Protein AF-A0A1V6F0S1-F1 (afdb_monomer)

Nearest PDB structures (foldseek):
  1mqp-assembly1_A  TM=7.070E-01  e=7.992E-06  Geobacillus stearothermophilus
  1mqq-assembly1_A  TM=6.856E-01  e=6.602E-06  Geobacillus stearothermophilus
  1k9d-assembly1_A  TM=6.860E-01  e=1.418E-05  Geobacillus stearothermophilus
  1mqr-assembly1_A  TM=6.830E-01  e=2.078E-05  Geobacillus stearothermophilus
  1k9e-assembly1_A  TM=6.583E-01  e=1.511E-05  Geobacillus stearothermophilus

Structure (mmCIF, N/CA/C/O backbone):
data_AF-A0A1V6F0S1-F1
#
_entry.id   AF-A0A1V6F0S1-F1
#
loop_
_atom_site.group_PDB
_atom_site.id
_atom_site.type_symbol
_atom_site.label_atom_id
_atom_site.label_alt_id
_atom_site.label_comp_id
_atom_site.label_asym_id
_atom_site.label_entity_id
_atom_site.label_seq_id
_atom_site.pdbx_PDB_ins_code
_atom_site.Cartn_x
_atom_site.Cartn_y
_atom_site.Cartn_z
_atom_site.occupancy
_atom_site.B_iso_or_equiv
_atom_site.auth_seq_id
_atom_site.auth_comp_id
_atom_site.auth_asym_id
_atom_site.auth_atom_id
_atom_site.pdbx_PDB_model_num
ATOM 1 N N . MET A 1 1 ? -59.032 -12.545 76.441 1.00 45.69 1 MET A N 1
ATOM 2 C CA . MET A 1 1 ? -58.156 -13.737 76.371 1.00 45.69 1 MET A CA 1
ATOM 3 C C . MET A 1 1 ? -58.417 -14.513 75.082 1.00 45.69 1 MET A C 1
ATOM 5 O O . MET A 1 1 ? -59.334 -15.317 75.046 1.00 45.69 1 MET A O 1
ATOM 9 N N . LYS A 1 2 ? -57.624 -14.270 74.033 1.00 44.38 2 LYS A N 1
ATOM 10 C CA . LYS A 1 2 ? -56.935 -15.308 73.246 1.00 44.38 2 LYS A CA 1
ATOM 11 C C . LYS A 1 2 ? -55.910 -14.613 72.345 1.00 44.38 2 LYS A C 1
ATOM 13 O O . LYS A 1 2 ? -56.227 -13.647 71.664 1.00 44.38 2 LYS A O 1
ATOM 18 N N . MET A 1 3 ? -54.678 -15.076 72.487 1.00 42.69 3 MET A N 1
ATOM 19 C CA . MET A 1 3 ? -53.442 -14.629 71.854 1.00 42.69 3 MET A CA 1
ATOM 20 C C . MET A 1 3 ? -53.238 -15.374 70.525 1.00 42.69 3 MET A C 1
ATOM 22 O O . MET A 1 3 ? -53.710 -16.503 70.395 1.00 42.69 3 MET A O 1
ATOM 26 N N . GLY A 1 4 ? -52.462 -14.786 69.610 1.00 41.00 4 GLY A N 1
ATOM 27 C CA . GLY A 1 4 ? -51.877 -15.448 68.433 1.00 41.00 4 GLY A CA 1
ATOM 28 C C . GLY A 1 4 ? -52.215 -14.714 67.133 1.00 41.00 4 GLY A C 1
ATOM 29 O O . GLY A 1 4 ? -53.365 -14.368 66.918 1.00 41.00 4 GLY A O 1
ATOM 30 N N . SER A 1 5 ? -51.311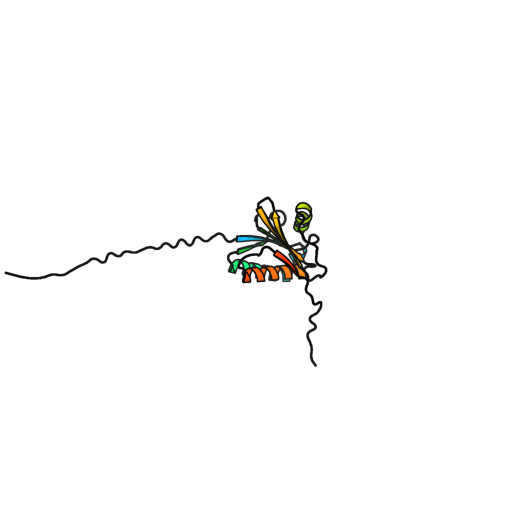 -14.440 66.199 1.00 45.81 5 SER A N 1
ATOM 31 C CA . SER A 1 5 ? -49.895 -14.772 66.036 1.00 45.81 5 SER A CA 1
ATOM 32 C C . SER A 1 5 ? -49.386 -13.942 64.851 1.00 45.81 5 SER A C 1
ATOM 34 O O . SER A 1 5 ? -50.106 -13.764 63.872 1.00 45.81 5 SER A O 1
ATOM 36 N N . LEU A 1 6 ? -48.143 -13.473 64.943 1.00 55.03 6 LEU A N 1
ATOM 37 C CA . LEU A 1 6 ? -47.364 -12.858 63.868 1.00 55.03 6 LEU A CA 1
ATOM 38 C C . LEU A 1 6 ? -47.174 -13.819 62.679 1.00 55.03 6 LEU A C 1
ATOM 40 O O . LEU A 1 6 ? -47.156 -15.027 62.889 1.00 55.03 6 LEU A O 1
ATOM 44 N N . LEU A 1 7 ? -46.991 -13.257 61.479 1.00 47.81 7 LEU A N 1
ATOM 45 C CA . LEU A 1 7 ? -46.084 -13.644 60.374 1.00 47.81 7 LEU A CA 1
ATOM 46 C C . LEU A 1 7 ? -46.613 -12.900 59.125 1.00 47.81 7 LEU A C 1
ATOM 48 O O . LEU A 1 7 ? -47.693 -13.187 58.631 1.00 47.81 7 LEU A O 1
ATOM 52 N N . GLY A 1 8 ? -45.981 -11.838 58.631 1.00 50.31 8 GLY A N 1
ATOM 53 C CA . GLY A 1 8 ? -44.628 -11.879 58.087 1.00 50.31 8 GLY A CA 1
ATOM 54 C C . GLY A 1 8 ? -44.682 -12.276 56.609 1.00 50.31 8 GLY A C 1
ATOM 55 O O . GLY A 1 8 ? -44.398 -13.419 56.273 1.00 50.31 8 GLY A O 1
ATOM 56 N N . ARG A 1 9 ? -45.064 -11.347 55.723 1.00 47.91 9 ARG A N 1
ATOM 57 C CA . ARG A 1 9 ? -44.869 -11.480 54.270 1.00 47.91 9 ARG A CA 1
ATOM 58 C C . ARG A 1 9 ? -44.392 -10.151 53.695 1.00 47.91 9 ARG A C 1
ATOM 60 O O . ARG A 1 9 ? -45.157 -9.362 53.153 1.00 47.91 9 ARG A O 1
ATOM 67 N N . THR A 1 10 ? -43.101 -9.907 53.870 1.00 48.72 10 THR A N 1
ATOM 68 C CA . THR A 1 10 ? -42.326 -8.951 53.084 1.00 48.72 10 THR A CA 1
ATOM 69 C C . THR A 1 10 ? -42.322 -9.424 51.630 1.00 48.72 10 THR A C 1
ATOM 71 O O . THR A 1 10 ? -41.816 -10.498 51.311 1.00 48.72 10 THR A O 1
ATOM 74 N N . ALA A 1 11 ? -42.946 -8.649 50.745 1.00 47.91 11 ALA A N 1
ATOM 75 C CA . ALA A 1 11 ? -42.855 -8.861 49.307 1.00 47.91 11 ALA A CA 1
ATOM 76 C C . ALA A 1 11 ? -41.414 -8.561 48.852 1.00 47.91 11 ALA A C 1
ATOM 78 O O . ALA A 1 11 ? -40.906 -7.482 49.171 1.00 47.91 11 ALA A O 1
ATOM 79 N N . PRO A 1 12 ? -40.727 -9.461 48.128 1.00 50.84 12 PRO A N 1
ATOM 80 C CA . PRO A 1 12 ? -39.454 -9.111 47.525 1.00 50.84 12 PRO A CA 1
ATOM 81 C C . PRO A 1 12 ? -39.719 -8.144 46.365 1.00 50.84 12 PRO A C 1
ATOM 83 O O . PRO A 1 12 ? -40.327 -8.504 45.358 1.00 50.84 12 PRO A O 1
ATOM 86 N N . ILE A 1 13 ? -39.277 -6.896 46.531 1.00 49.56 13 ILE A N 1
ATOM 87 C CA . ILE A 1 13 ? -39.167 -5.906 45.459 1.00 49.56 13 ILE A CA 1
ATOM 88 C C . ILE A 1 13 ? -38.144 -6.462 44.465 1.00 49.56 13 ILE A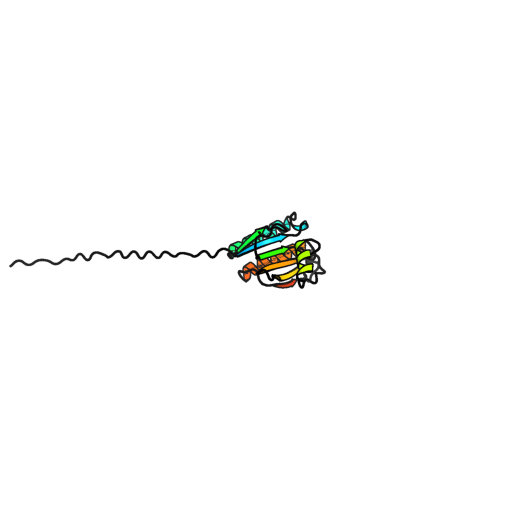 C 1
ATOM 90 O O . ILE A 1 13 ? -36.939 -6.439 44.711 1.00 49.56 13 ILE A O 1
ATOM 94 N N . LEU A 1 14 ? -38.638 -7.025 43.364 1.00 47.31 14 LEU A N 1
ATOM 95 C CA . LEU A 1 14 ? -37.824 -7.496 42.252 1.00 47.31 14 LEU A CA 1
ATOM 96 C C . LEU A 1 14 ? -37.315 -6.260 41.493 1.00 47.31 14 LEU A C 1
ATOM 98 O O . LEU A 1 14 ? -37.958 -5.762 40.572 1.00 47.31 14 LEU A O 1
ATOM 102 N N . LEU A 1 15 ? -36.191 -5.702 41.939 1.00 47.88 15 LEU A N 1
ATOM 103 C CA . LEU A 1 15 ? -35.544 -4.577 41.271 1.00 47.88 15 LEU A CA 1
ATOM 104 C C . LEU A 1 15 ? -34.695 -5.125 40.113 1.00 47.88 15 LEU A C 1
ATOM 106 O O . LEU A 1 15 ? -33.495 -5.352 40.245 1.00 47.88 15 LEU A O 1
ATOM 110 N N . THR A 1 16 ? -35.329 -5.402 38.974 1.00 55.34 16 THR A N 1
ATOM 111 C CA . THR A 1 16 ? -34.629 -5.720 37.722 1.00 55.34 16 THR A CA 1
ATOM 112 C C . THR A 1 16 ? -33.961 -4.457 37.187 1.00 55.34 16 THR A C 1
ATOM 114 O O . THR A 1 16 ? -34.576 -3.660 36.483 1.00 55.34 16 THR A O 1
ATOM 117 N N . VAL A 1 17 ? -32.689 -4.260 37.533 1.00 56.59 17 VAL A N 1
ATOM 118 C CA . VAL A 1 17 ? -31.831 -3.255 36.896 1.00 56.59 17 VAL A CA 1
ATOM 119 C C . VAL A 1 17 ? -31.467 -3.765 35.501 1.00 56.59 17 VAL A C 1
ATOM 121 O O . VAL A 1 17 ? -30.561 -4.579 35.336 1.00 56.59 17 VAL A O 1
ATOM 124 N N . GLN A 1 18 ? -32.191 -3.308 34.482 1.00 57.31 18 GLN A N 1
ATOM 125 C CA . GLN A 1 18 ? -31.832 -3.530 33.082 1.00 57.31 18 GLN A CA 1
ATOM 126 C C . GLN A 1 18 ? -30.699 -2.564 32.704 1.00 57.31 18 GLN A C 1
ATOM 128 O O . GLN A 1 18 ? -30.928 -1.439 32.269 1.00 57.31 18 GLN A O 1
ATOM 133 N N . PHE A 1 19 ? -29.453 -3.000 32.899 1.00 54.59 19 PHE A N 1
ATOM 134 C CA . PHE A 1 19 ? -28.278 -2.335 32.333 1.00 54.59 19 PHE A CA 1
ATOM 135 C C . PHE A 1 19 ? -28.250 -2.604 30.819 1.00 54.59 19 PHE A C 1
ATOM 137 O O . PHE A 1 19 ? -27.688 -3.592 30.350 1.00 54.59 19 PHE A O 1
ATOM 144 N N . LEU A 1 20 ? -28.893 -1.735 30.039 1.00 55.94 20 LEU A N 1
ATOM 145 C CA . LEU A 1 20 ? -28.695 -1.664 28.591 1.00 55.94 20 LEU A CA 1
ATOM 146 C C . LEU A 1 20 ? -27.310 -1.057 28.329 1.00 55.94 20 LEU A C 1
ATOM 148 O O . LEU A 1 20 ? -27.151 0.155 28.205 1.00 55.94 20 LEU A O 1
ATOM 152 N N . LEU A 1 21 ? -26.290 -1.915 28.268 1.00 54.03 21 LEU A N 1
ATOM 153 C CA . LEU A 1 21 ? -24.993 -1.586 27.682 1.00 54.03 21 LEU A CA 1
ATOM 154 C C . LEU A 1 21 ? -25.195 -1.368 26.178 1.00 54.03 21 LEU A C 1
ATOM 156 O O . LEU A 1 21 ? -25.073 -2.289 25.372 1.00 54.03 21 LEU A O 1
ATOM 160 N N . ALA A 1 22 ? -25.530 -0.138 25.794 1.00 54.19 22 ALA A N 1
ATOM 161 C CA . ALA A 1 22 ? -25.389 0.308 24.419 1.00 54.19 22 ALA A CA 1
ATOM 162 C C . ALA A 1 22 ? -23.888 0.351 24.102 1.00 54.19 22 ALA A C 1
ATOM 164 O O . ALA A 1 22 ? -23.208 1.344 24.358 1.00 54.19 22 ALA A O 1
ATOM 165 N N . VAL A 1 23 ? -23.351 -0.757 23.588 1.00 58.41 23 VAL A N 1
ATOM 166 C CA . VAL A 1 23 ? -22.025 -0.765 22.971 1.00 58.41 23 VAL A CA 1
ATOM 167 C C . VAL A 1 23 ? -22.139 0.107 21.726 1.00 58.41 23 VAL A C 1
ATOM 169 O O . VAL A 1 23 ? -22.660 -0.317 20.695 1.00 58.41 23 VAL A O 1
ATOM 172 N N . ALA A 1 24 ? -21.717 1.365 21.839 1.00 56.75 24 ALA A N 1
ATOM 173 C CA . ALA A 1 24 ? -21.541 2.232 20.690 1.00 56.75 24 ALA A CA 1
ATOM 174 C C . ALA A 1 24 ? -20.403 1.642 19.849 1.00 56.75 24 ALA A C 1
ATOM 176 O O . ALA A 1 24 ? -19.226 1.857 20.133 1.00 56.75 24 ALA A O 1
ATOM 177 N N . PHE A 1 25 ? -20.751 0.848 18.837 1.00 55.34 25 PHE A N 1
ATOM 178 C CA . PHE A 1 25 ? -19.801 0.417 17.823 1.00 55.34 25 PHE A CA 1
ATOM 179 C C . PHE A 1 25 ? -19.353 1.667 17.063 1.00 55.34 25 PHE A C 1
ATOM 181 O O . PHE A 1 25 ? -20.065 2.169 16.191 1.00 55.34 25 PHE A O 1
ATOM 188 N N . ALA A 1 26 ? -18.193 2.214 17.434 1.00 63.09 26 ALA A N 1
ATOM 189 C CA . ALA A 1 26 ? -17.529 3.217 16.618 1.00 63.09 26 ALA A CA 1
ATOM 190 C C . ALA A 1 26 ? -17.388 2.642 15.201 1.00 63.09 26 ALA A C 1
ATOM 192 O O . ALA A 1 26 ? -16.969 1.493 15.037 1.00 63.09 26 ALA A O 1
ATOM 193 N N . LYS A 1 27 ? -17.799 3.409 14.182 1.00 70.44 27 LYS A N 1
ATOM 194 C CA . LYS A 1 27 ? -17.676 2.963 12.789 1.00 70.44 27 LYS A CA 1
ATOM 195 C C . LYS A 1 27 ? -16.210 2.605 12.520 1.00 70.44 27 LYS A C 1
ATOM 197 O O . LYS A 1 27 ? -15.342 3.395 12.903 1.00 70.44 27 LYS A O 1
ATOM 202 N N . PRO A 1 28 ? -15.935 1.455 11.880 1.00 76.75 28 PRO A N 1
ATOM 203 C CA . PRO A 1 28 ? -14.569 1.059 11.597 1.00 76.75 28 PRO A CA 1
ATOM 204 C C . PRO A 1 28 ? -13.900 2.134 10.748 1.00 76.75 28 PRO A C 1
ATOM 206 O O . PRO A 1 28 ? -14.511 2.727 9.854 1.00 76.75 28 PRO A O 1
ATOM 209 N N . VAL A 1 29 ? -12.635 2.397 11.050 1.00 85.25 29 VAL A N 1
ATOM 210 C CA . VAL A 1 29 ? -11.808 3.282 10.236 1.00 85.25 29 VAL A CA 1
ATOM 211 C C . VAL A 1 29 ? -11.608 2.619 8.876 1.00 85.25 29 VAL A C 1
ATOM 213 O O . VAL A 1 29 ? -11.030 1.536 8.800 1.00 85.25 29 VAL A O 1
ATOM 216 N N . ARG A 1 30 ? -12.077 3.275 7.811 1.00 91.44 30 ARG A N 1
ATOM 217 C CA . ARG A 1 30 ? -12.015 2.763 6.439 1.00 91.44 30 ARG A CA 1
ATOM 218 C C . ARG A 1 30 ? -10.856 3.363 5.666 1.00 91.44 30 ARG A C 1
ATOM 220 O O . ARG A 1 30 ? -10.677 4.579 5.666 1.00 91.44 30 ARG A O 1
ATOM 227 N N . TRP A 1 31 ? -10.120 2.497 4.988 1.00 93.25 31 TRP A N 1
ATOM 228 C CA . TRP A 1 31 ? -9.081 2.835 4.030 1.00 93.25 31 TRP A CA 1
ATOM 229 C C . TRP A 1 31 ? -9.417 2.209 2.682 1.00 93.25 31 TRP A C 1
ATOM 231 O O . TRP A 1 31 ? -9.860 1.064 2.622 1.00 93.25 31 TRP A O 1
ATOM 241 N N . GLU A 1 32 ? -9.176 2.938 1.602 1.00 94.44 32 GLU A N 1
ATOM 242 C CA . GLU A 1 32 ? -9.170 2.376 0.250 1.00 94.44 32 GLU A CA 1
ATOM 243 C C . GLU A 1 32 ? -7.739 2.064 -0.175 1.00 94.44 32 GLU A C 1
ATOM 245 O O . GLU A 1 32 ? -6.855 2.893 0.000 1.00 94.44 32 GLU A O 1
ATOM 250 N N . ILE A 1 33 ? -7.494 0.891 -0.750 1.00 95.12 33 ILE A N 1
ATOM 251 C CA . ILE A 1 33 ? -6.197 0.531 -1.328 1.00 95.12 33 ILE A CA 1
ATOM 252 C C . ILE A 1 33 ? -6.289 0.490 -2.849 1.00 95.12 33 ILE A C 1
ATOM 254 O O . ILE A 1 33 ? -7.160 -0.172 -3.409 1.00 95.12 33 ILE A O 1
ATOM 258 N N . ILE A 1 34 ? -5.391 1.212 -3.512 1.00 95.12 34 ILE A N 1
ATOM 259 C CA . ILE A 1 34 ? -5.387 1.405 -4.961 1.00 95.12 34 ILE A CA 1
ATOM 260 C C . ILE A 1 34 ? -4.015 0.971 -5.485 1.00 95.12 34 ILE A C 1
ATOM 262 O O . ILE A 1 34 ? -3.043 1.731 -5.384 1.00 95.12 34 ILE A O 1
ATOM 2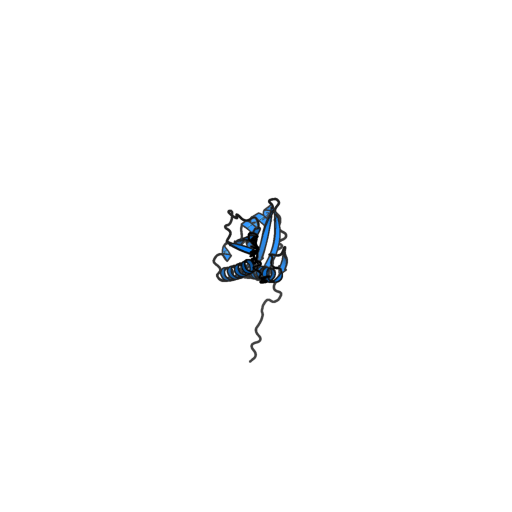66 N N . PRO A 1 35 ? -3.898 -0.265 -6.000 1.00 95.12 35 PRO A N 1
ATOM 267 C CA . PRO A 1 35 ? -2.655 -0.749 -6.574 1.00 95.12 35 PRO A CA 1
ATOM 268 C C . PRO A 1 35 ? -2.436 -0.229 -7.994 1.00 95.12 35 PRO A C 1
ATOM 270 O O . PRO A 1 35 ? -3.385 -0.002 -8.755 1.00 95.12 35 PRO A O 1
ATOM 273 N N . GLY A 1 36 ? -1.162 -0.130 -8.367 1.00 93.00 36 GLY A N 1
ATOM 274 C CA . GLY A 1 36 ? -0.741 0.001 -9.754 1.00 93.00 36 GLY A CA 1
ATOM 275 C C . GLY A 1 36 ? -1.233 -1.163 -10.617 1.00 93.00 36 GLY A C 1
ATOM 276 O O . GLY A 1 36 ? -1.466 -2.267 -10.120 1.00 93.00 36 GLY A O 1
ATOM 277 N N . GLU A 1 37 ? -1.396 -0.932 -11.919 1.00 89.12 37 GLU A N 1
ATOM 278 C CA . GLU A 1 37 ? -2.008 -1.908 -12.834 1.00 89.12 37 GLU A CA 1
ATOM 279 C C . GLU A 1 37 ? -1.265 -3.252 -12.835 1.00 89.12 37 GLU A C 1
ATOM 281 O O . GLU A 1 37 ? -1.888 -4.310 -12.740 1.00 89.12 37 GLU A O 1
ATOM 286 N N . ALA A 1 38 ? 0.070 -3.207 -12.813 1.00 87.00 38 ALA A N 1
ATOM 287 C CA . ALA A 1 38 ? 0.924 -4.393 -12.779 1.00 87.00 38 ALA A CA 1
ATOM 288 C C . ALA A 1 38 ? 0.699 -5.289 -11.543 1.00 87.00 38 ALA A C 1
ATOM 290 O O . ALA A 1 38 ? 0.918 -6.494 -11.619 1.00 87.00 38 ALA A O 1
ATOM 291 N N . LEU A 1 39 ? 0.249 -4.724 -10.417 1.00 90.31 39 LEU A N 1
ATOM 292 C CA . LEU A 1 39 ? -0.008 -5.466 -9.177 1.00 90.31 39 LEU A CA 1
ATOM 293 C C . LEU A 1 39 ? -1.392 -6.122 -9.149 1.00 90.31 39 LEU A C 1
ATOM 295 O O . LEU A 1 39 ? -1.570 -7.111 -8.445 1.00 90.31 39 LEU A O 1
ATOM 299 N N . ARG A 1 40 ? -2.376 -5.613 -9.906 1.00 88.19 40 ARG A N 1
ATOM 300 C CA . ARG A 1 40 ? -3.767 -6.112 -9.847 1.00 88.19 40 ARG A CA 1
ATOM 301 C C . ARG A 1 40 ? -3.894 -7.589 -10.193 1.00 88.19 40 ARG A C 1
ATOM 303 O O . ARG A 1 40 ? -4.743 -8.273 -9.633 1.00 88.19 40 ARG A O 1
ATOM 310 N N . ASN A 1 41 ? -3.057 -8.052 -11.116 1.00 87.25 41 ASN A N 1
ATOM 311 C CA . ASN A 1 41 ? -3.068 -9.426 -11.608 1.00 87.25 41 ASN A CA 1
ATOM 312 C C . ASN A 1 41 ? -1.983 -10.297 -10.957 1.00 87.25 41 ASN A C 1
ATOM 314 O O . ASN A 1 41 ? -1.825 -11.453 -11.345 1.00 87.25 41 ASN A O 1
ATOM 318 N N . ASP A 1 42 ? -1.225 -9.764 -9.993 1.00 92.75 42 ASP A N 1
ATOM 319 C CA . ASP A 1 42 ? -0.162 -10.504 -9.322 1.00 92.75 42 ASP A CA 1
ATOM 320 C C . ASP A 1 42 ? -0.739 -11.367 -8.174 1.00 92.75 42 ASP A C 1
ATOM 322 O O . ASP A 1 42 ? -1.357 -10.837 -7.242 1.00 92.75 42 ASP A O 1
ATOM 326 N N . PRO A 1 43 ? -0.546 -12.701 -8.188 1.00 92.81 43 PRO A N 1
ATOM 327 C CA . PRO A 1 43 ? -1.059 -13.567 -7.128 1.00 92.81 43 PRO A CA 1
ATOM 328 C C . PRO A 1 43 ? -0.460 -13.269 -5.748 1.00 92.81 43 PRO A C 1
ATOM 330 O O . PRO A 1 43 ? -1.151 -13.391 -4.737 1.00 92.81 43 PRO A O 1
ATOM 333 N N . ALA A 1 44 ? 0.814 -12.876 -5.678 1.00 93.44 44 ALA A N 1
ATOM 334 C CA . ALA A 1 44 ? 1.475 -12.553 -4.419 1.00 93.44 44 ALA A CA 1
ATOM 335 C C . ALA A 1 44 ? 0.946 -11.237 -3.829 1.00 93.44 44 ALA A C 1
ATOM 337 O O . ALA A 1 44 ? 0.805 -11.136 -2.608 1.00 93.44 44 ALA A O 1
ATOM 338 N N . TYR A 1 45 ? 0.562 -10.272 -4.671 1.00 95.19 45 TYR A N 1
ATOM 339 C CA . TYR A 1 45 ? -0.192 -9.102 -4.219 1.00 95.19 45 TYR A CA 1
ATOM 340 C C . TYR A 1 45 ? -1.541 -9.497 -3.604 1.00 95.19 45 TYR A C 1
ATOM 342 O O . TYR A 1 45 ? -1.864 -9.025 -2.515 1.00 95.19 45 TYR A O 1
ATOM 350 N N . ALA A 1 46 ? -2.303 -10.396 -4.237 1.00 94.69 46 ALA A N 1
ATOM 351 C CA . ALA A 1 46 ? -3.594 -10.841 -3.705 1.00 94.69 46 ALA A CA 1
ATOM 352 C C . ALA A 1 46 ? -3.465 -11.479 -2.307 1.00 94.69 46 ALA A C 1
ATOM 354 O O . ALA A 1 46 ? -4.256 -11.173 -1.411 1.00 94.69 46 ALA A O 1
ATOM 355 N N . PHE A 1 47 ? -2.433 -12.303 -2.084 1.00 95.69 47 PHE A N 1
ATOM 356 C CA . PHE A 1 47 ? -2.136 -12.856 -0.757 1.00 95.69 47 PHE A CA 1
ATOM 357 C C . PHE A 1 47 ? -1.761 -11.771 0.258 1.00 95.69 47 PHE A C 1
ATOM 359 O O . PHE A 1 47 ? -2.301 -11.752 1.365 1.00 95.69 47 PHE A O 1
ATOM 366 N N . ALA A 1 48 ? -0.876 -10.843 -0.116 1.00 96.38 48 ALA A N 1
ATOM 367 C CA . ALA A 1 48 ? -0.462 -9.754 0.766 1.00 96.38 48 ALA A CA 1
ATOM 368 C C . ALA A 1 48 ? -1.633 -8.828 1.135 1.00 96.38 48 ALA A C 1
ATOM 370 O O . ALA A 1 48 ? -1.746 -8.404 2.287 1.00 96.38 48 ALA A O 1
ATOM 371 N N . LEU A 1 49 ? -2.530 -8.553 0.184 1.00 96.50 49 LEU A N 1
ATOM 372 C CA . LEU A 1 49 ? -3.746 -7.779 0.407 1.00 96.50 49 LEU A CA 1
ATOM 373 C C . LEU A 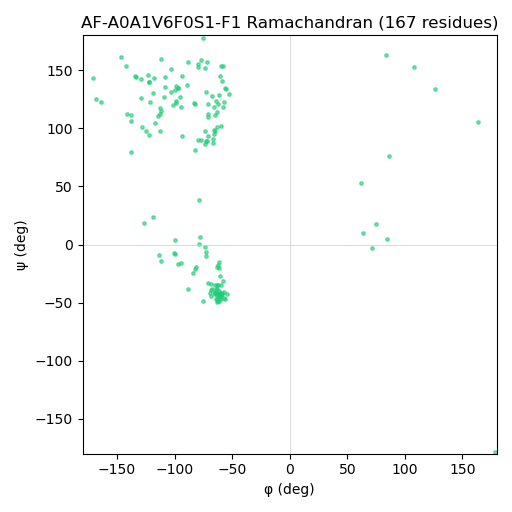1 49 ? -4.686 -8.486 1.388 1.00 96.50 49 LEU A C 1
ATOM 375 O O . LEU A 1 49 ? -5.114 -7.865 2.359 1.00 96.50 49 LEU A O 1
ATOM 379 N N . ALA A 1 50 ? -4.963 -9.776 1.186 1.00 96.38 50 ALA A N 1
ATOM 380 C CA . ALA A 1 50 ? -5.816 -10.545 2.090 1.00 96.38 50 ALA A CA 1
ATOM 381 C C . ALA A 1 50 ? -5.241 -10.583 3.519 1.00 96.38 50 ALA A C 1
ATOM 383 O O . ALA A 1 50 ? -5.954 -10.356 4.498 1.00 96.38 50 ALA A O 1
ATOM 384 N N . ASP A 1 51 ? -3.930 -10.795 3.653 1.00 96.19 51 ASP A N 1
ATOM 385 C CA . ASP A 1 51 ? -3.230 -10.769 4.939 1.00 96.19 51 ASP A CA 1
ATOM 386 C C . ASP A 1 51 ? -3.314 -9.403 5.636 1.00 96.19 51 ASP A C 1
ATOM 388 O O . ASP A 1 51 ? -3.462 -9.328 6.863 1.00 96.19 51 ASP A O 1
ATOM 392 N N . LEU A 1 52 ? -3.200 -8.323 4.863 1.00 95.81 52 LEU A N 1
ATOM 393 C CA . LEU A 1 52 ? -3.314 -6.952 5.346 1.00 95.81 52 LEU A CA 1
ATOM 394 C C . LEU A 1 52 ? -4.750 -6.633 5.786 1.00 95.81 52 LEU A C 1
ATOM 396 O O . LEU A 1 52 ? -4.943 -6.079 6.868 1.00 95.81 52 LEU A O 1
ATOM 400 N N . GLN A 1 53 ? -5.753 -7.027 4.999 1.00 96.06 53 GLN A N 1
ATOM 401 C CA . GLN A 1 53 ? -7.173 -6.866 5.322 1.00 96.06 53 GLN A CA 1
ATOM 402 C C . GLN A 1 53 ? -7.551 -7.622 6.597 1.00 96.06 53 GLN A C 1
ATOM 404 O O . GLN A 1 53 ? -8.186 -7.052 7.482 1.00 96.06 53 GLN A O 1
ATOM 409 N N . ASN A 1 54 ? -7.090 -8.867 6.740 1.00 95.56 54 ASN A N 1
ATOM 410 C CA . ASN A 1 54 ? -7.298 -9.661 7.949 1.00 95.56 54 ASN A CA 1
ATOM 411 C C . ASN A 1 54 ? -6.671 -8.992 9.179 1.00 95.56 54 ASN A C 1
ATOM 413 O O . ASN A 1 54 ? -7.288 -8.932 10.245 1.00 95.56 54 ASN A O 1
ATOM 417 N N . ALA A 1 55 ? -5.456 -8.449 9.039 1.00 93.75 55 ALA A N 1
ATOM 418 C CA . ALA A 1 55 ? -4.815 -7.702 10.114 1.00 93.75 55 ALA A CA 1
ATOM 419 C C . ALA A 1 55 ? -5.578 -6.413 10.453 1.00 93.75 55 ALA A C 1
ATOM 421 O O . ALA A 1 55 ? -5.741 -6.110 11.631 1.00 93.75 55 ALA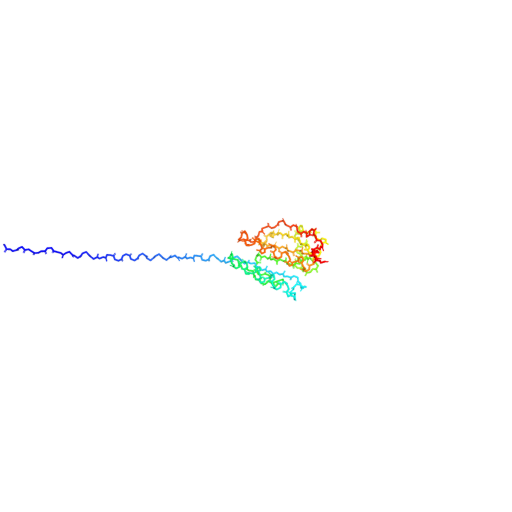 A O 1
ATOM 422 N N . ALA A 1 56 ? -6.071 -5.667 9.466 1.00 93.38 56 ALA A N 1
ATOM 423 C CA . ALA A 1 56 ? -6.871 -4.465 9.697 1.00 93.38 56 ALA A CA 1
ATOM 424 C C . ALA A 1 56 ? -8.180 -4.786 10.432 1.00 93.38 56 ALA A C 1
ATOM 426 O O . ALA A 1 56 ? -8.456 -4.182 11.472 1.00 93.38 56 ALA A O 1
ATOM 427 N N . LEU A 1 57 ? -8.919 -5.796 9.961 1.00 93.50 57 LEU A N 1
ATOM 428 C CA . LEU A 1 57 ? -10.198 -6.212 10.538 1.00 93.50 57 LEU A CA 1
ATOM 429 C C . LEU A 1 57 ? -10.049 -6.646 11.998 1.00 93.50 57 LEU A C 1
ATOM 431 O O . LEU A 1 57 ? -10.812 -6.210 12.859 1.00 93.50 57 LEU A O 1
ATOM 435 N N . ALA A 1 58 ? -9.008 -7.427 12.301 1.00 92.31 58 ALA A N 1
ATOM 436 C CA . ALA A 1 58 ? -8.694 -7.858 13.663 1.00 92.31 58 ALA A CA 1
ATOM 437 C C . ALA A 1 58 ? -8.382 -6.694 14.626 1.00 92.31 58 ALA A C 1
ATOM 439 O O . ALA A 1 58 ? -8.374 -6.891 15.839 1.00 92.31 58 ALA A O 1
ATOM 440 N N . ASN A 1 59 ? -8.116 -5.493 14.104 1.00 90.00 59 ASN A N 1
ATOM 441 C CA . ASN A 1 59 ? -7.819 -4.293 14.883 1.00 90.00 59 ASN A CA 1
ATOM 442 C C . ASN A 1 59 ? -8.848 -3.166 14.636 1.00 90.00 59 ASN A C 1
ATOM 444 O O . ASN A 1 59 ? -8.541 -1.999 14.856 1.00 90.00 59 ASN A O 1
ATOM 448 N N . GLY A 1 60 ? -10.071 -3.500 14.197 1.00 88.56 60 GLY A N 1
ATOM 449 C CA . GLY A 1 60 ? -11.184 -2.543 14.084 1.00 88.56 60 GLY A CA 1
ATOM 450 C C . GLY A 1 60 ? -11.095 -1.572 12.899 1.00 88.56 60 GLY A C 1
ATOM 451 O O . GLY A 1 60 ? -11.770 -0.541 12.887 1.00 88.56 60 GLY A O 1
ATOM 452 N N . MET A 1 61 ? -10.264 -1.889 11.908 1.00 91.31 61 MET A N 1
ATOM 453 C CA . MET A 1 61 ? -10.123 -1.143 10.659 1.00 91.31 61 MET A CA 1
ATOM 454 C C . MET A 1 61 ? -10.644 -1.969 9.486 1.00 91.31 61 MET A C 1
ATOM 456 O O . MET A 1 61 ? -10.720 -3.191 9.545 1.00 91.31 61 MET A O 1
ATOM 460 N N . GLU A 1 62 ? -10.963 -1.302 8.388 1.00 93.44 62 GLU A N 1
ATOM 461 C CA . GLU A 1 62 ? -11.412 -1.943 7.158 1.00 93.44 62 GLU A CA 1
ATOM 462 C C . GLU A 1 62 ? -10.577 -1.402 5.996 1.00 93.44 62 GLU A C 1
ATOM 464 O O . GLU A 1 62 ? -10.465 -0.189 5.820 1.00 93.44 62 GLU A O 1
ATOM 469 N N . ILE A 1 63 ? -9.960 -2.299 5.226 1.00 94.19 63 ILE A N 1
ATOM 470 C CA . ILE A 1 63 ? -9.214 -1.952 4.012 1.00 94.19 63 ILE A CA 1
ATOM 471 C C . ILE A 1 63 ? -9.990 -2.511 2.825 1.00 94.19 63 ILE A C 1
ATOM 473 O O . ILE A 1 63 ? -10.132 -3.726 2.681 1.00 94.19 63 ILE A O 1
ATOM 477 N N . LEU A 1 64 ? -10.500 -1.621 1.983 1.00 93.44 64 LEU A N 1
ATOM 478 C CA . LEU A 1 64 ? -11.331 -1.946 0.831 1.00 93.44 64 LEU A CA 1
ATOM 479 C C . LEU A 1 64 ? -10.553 -1.711 -0.463 1.00 93.44 64 LEU A C 1
ATOM 481 O O . LEU A 1 64 ? -9.779 -0.756 -0.529 1.00 93.44 64 LEU A O 1
ATOM 485 N N . PRO A 1 65 ? -10.750 -2.531 -1.506 1.00 91.12 65 PRO A N 1
ATOM 486 C CA . PRO A 1 65 ? -10.220 -2.206 -2.822 1.00 91.12 65 PRO A CA 1
ATOM 487 C C . PRO A 1 65 ? -10.836 -0.886 -3.304 1.00 91.12 65 PRO A C 1
ATOM 489 O O . PRO A 1 65 ? -12.053 -0.708 -3.261 1.00 91.12 65 PRO A O 1
ATOM 492 N N . GLY A 1 66 ? -9.987 0.048 -3.723 1.00 87.31 66 GLY A N 1
ATOM 493 C CA . GLY A 1 66 ? -10.395 1.317 -4.314 1.00 87.31 66 GLY A CA 1
ATOM 494 C C . GLY A 1 66 ? -10.216 1.308 -5.828 1.00 87.31 66 GLY A C 1
ATOM 495 O O . GLY A 1 66 ? -9.320 0.652 -6.360 1.00 87.31 66 GLY A O 1
ATOM 496 N N . GLU A 1 67 ? -11.042 2.088 -6.522 1.00 81.69 67 GLU A N 1
ATOM 497 C CA . GLU A 1 67 ? -10.906 2.302 -7.962 1.00 81.69 67 GLU A CA 1
ATOM 498 C C . GLU A 1 67 ? -10.184 3.627 -8.259 1.00 81.69 67 GLU A C 1
ATOM 500 O O . GLU A 1 67 ? -10.514 4.661 -7.659 1.00 81.69 67 GLU A O 1
ATOM 505 N N . PRO A 1 68 ? -9.234 3.649 -9.214 1.00 75.19 68 PRO A N 1
ATOM 506 C CA . PRO A 1 68 ? -8.589 4.878 -9.645 1.00 75.19 68 PRO A CA 1
ATOM 507 C C . PRO A 1 68 ? -9.618 5.905 -10.110 1.00 75.19 68 PRO A C 1
ATOM 509 O O . PRO A 1 68 ? -10.561 5.595 -10.836 1.00 75.19 68 PRO A O 1
ATOM 512 N N . GLY A 1 69 ? -9.449 7.146 -9.665 1.00 70.81 69 GLY A N 1
ATOM 513 C CA . GLY A 1 69 ? -10.309 8.272 -10.043 1.00 70.81 69 GLY A CA 1
ATOM 514 C C . GLY A 1 69 ? -11.720 8.246 -9.443 1.00 70.81 69 GLY A C 1
ATOM 515 O O . GLY A 1 69 ? -12.473 9.193 -9.647 1.00 70.81 69 GLY A O 1
ATOM 516 N N . ARG A 1 70 ? -12.086 7.207 -8.681 1.00 73.00 70 ARG A N 1
ATOM 517 C CA . ARG A 1 70 ? -13.385 7.093 -7.989 1.00 73.00 70 ARG A CA 1
ATOM 518 C C . ARG A 1 70 ? -13.248 6.817 -6.497 1.00 73.00 70 ARG A C 1
ATOM 520 O O . ARG A 1 70 ? -14.196 6.360 -5.869 1.00 73.00 70 ARG A O 1
ATOM 527 N N . ALA A 1 71 ? -12.075 7.089 -5.941 1.00 70.75 71 ALA A N 1
ATOM 528 C CA . ALA A 1 71 ? -11.793 6.859 -4.537 1.00 70.75 71 ALA A CA 1
ATOM 529 C C . ALA A 1 71 ? -12.777 7.642 -3.650 1.00 70.75 71 ALA A C 1
ATOM 531 O O . ALA A 1 71 ? -12.848 8.873 -3.711 1.00 70.75 71 ALA A O 1
ATOM 532 N N . THR A 1 72 ? -13.554 6.921 -2.847 1.00 72.81 72 THR A N 1
ATOM 533 C CA . THR A 1 72 ? -14.649 7.475 -2.041 1.00 72.81 72 THR A CA 1
ATOM 534 C C . THR A 1 72 ? -14.230 7.755 -0.606 1.00 72.81 72 THR A C 1
ATOM 536 O O . THR A 1 72 ? -14.911 8.496 0.104 1.00 72.81 72 THR A O 1
ATOM 539 N N . GLN A 1 73 ? -13.110 7.175 -0.164 1.00 81.25 73 GLN A N 1
ATOM 540 C CA . GLN A 1 73 ? -12.622 7.343 1.197 1.00 81.25 73 GLN A CA 1
ATOM 541 C C . GLN A 1 73 ? -11.613 8.491 1.290 1.00 81.25 73 GLN A C 1
ATOM 543 O O . GLN A 1 73 ? -10.789 8.710 0.398 1.00 81.25 73 GLN A O 1
ATOM 548 N N . GLN A 1 74 ? -11.651 9.190 2.427 1.00 85.25 74 GLN A N 1
ATOM 549 C CA . GLN A 1 74 ? -10.658 10.200 2.811 1.00 85.25 74 GLN A CA 1
ATOM 550 C C . GLN A 1 74 ? -9.316 9.577 3.211 1.00 85.25 74 GLN A C 1
ATOM 552 O O . GLN A 1 74 ? -8.352 10.296 3.418 1.00 85.25 74 GLN A O 1
ATOM 557 N N . ARG A 1 75 ? -9.225 8.254 3.369 1.00 91.19 75 ARG A N 1
ATOM 558 C CA . ARG A 1 75 ? -7.972 7.571 3.706 1.00 91.19 75 ARG A CA 1
ATOM 559 C C . ARG A 1 75 ? -7.650 6.563 2.625 1.00 91.19 75 ARG A C 1
ATOM 561 O O . ARG A 1 75 ? -8.479 5.699 2.334 1.00 91.19 75 ARG A O 1
ATOM 568 N N . ARG A 1 76 ? -6.475 6.690 2.014 1.00 92.69 76 ARG A N 1
ATOM 569 C CA . ARG A 1 76 ? -6.097 5.886 0.849 1.00 92.69 76 ARG A CA 1
ATOM 570 C C . ARG A 1 76 ? -4.684 5.351 0.984 1.00 92.69 76 ARG A C 1
ATOM 572 O O . ARG A 1 76 ? -3.812 6.028 1.514 1.00 92.69 76 ARG A O 1
ATOM 579 N N . ILE A 1 77 ? -4.476 4.146 0.478 1.00 94.44 77 ILE A N 1
ATOM 580 C CA . ILE A 1 77 ? -3.185 3.485 0.345 1.00 94.44 77 ILE A CA 1
ATOM 581 C C . ILE A 1 77 ? -2.918 3.343 -1.151 1.00 94.44 77 ILE A C 1
ATOM 583 O O . ILE A 1 77 ? -3.596 2.577 -1.831 1.00 94.44 77 ILE A O 1
ATOM 587 N N . LEU A 1 78 ? -1.952 4.084 -1.673 1.00 94.44 78 LEU A N 1
ATOM 588 C CA . LEU A 1 78 ? -1.510 3.977 -3.057 1.00 94.44 78 LEU A CA 1
ATOM 589 C C . LEU A 1 78 ? -0.299 3.048 -3.104 1.00 94.44 78 LEU A C 1
ATOM 591 O O . LEU A 1 78 ? 0.655 3.249 -2.354 1.00 94.44 78 LEU A O 1
ATOM 595 N N . VAL A 1 79 ? -0.339 2.023 -3.954 1.00 95.50 79 VAL A N 1
ATOM 596 C CA . VAL A 1 79 ? 0.733 1.016 -4.044 1.00 95.50 79 VAL A CA 1
ATOM 597 C C . VAL A 1 79 ? 1.341 1.024 -5.439 1.00 95.50 79 VAL A C 1
ATOM 599 O O . VAL A 1 79 ? 0.608 0.952 -6.427 1.00 95.50 79 VAL A O 1
ATOM 602 N N . GLY A 1 80 ? 2.666 1.086 -5.513 1.00 94.12 80 GLY A N 1
ATOM 603 C CA . GLY A 1 80 ? 3.432 1.296 -6.738 1.00 94.12 80 GLY A CA 1
ATOM 604 C C . GLY A 1 80 ? 4.053 2.691 -6.783 1.00 94.12 80 GLY A C 1
ATOM 605 O O . GLY A 1 80 ? 3.546 3.635 -6.182 1.00 94.12 80 GLY A O 1
ATOM 606 N N . ASP A 1 81 ? 5.163 2.827 -7.503 1.00 91.62 81 ASP A N 1
ATOM 607 C CA . ASP A 1 81 ? 5.735 4.138 -7.814 1.00 91.62 81 ASP A CA 1
ATOM 608 C C . ASP A 1 81 ? 4.939 4.862 -8.917 1.00 91.62 81 ASP A C 1
ATOM 610 O O . ASP A 1 81 ? 3.992 4.322 -9.492 1.00 91.62 81 ASP A O 1
ATOM 614 N N . ALA A 1 82 ? 5.341 6.092 -9.245 1.00 91.44 82 ALA A N 1
ATOM 615 C CA . ALA A 1 82 ? 4.697 6.893 -10.286 1.00 91.44 82 ALA A CA 1
ATOM 616 C C . ALA A 1 82 ? 4.770 6.285 -11.697 1.00 91.44 82 ALA A C 1
ATOM 618 O O . ALA A 1 82 ? 3.999 6.689 -12.558 1.00 91.44 82 ALA A O 1
ATOM 619 N N . ALA A 1 83 ? 5.664 5.325 -11.950 1.00 90.81 83 ALA A N 1
ATOM 620 C CA . ALA A 1 83 ? 5.713 4.626 -13.231 1.00 90.81 83 ALA A CA 1
ATOM 621 C C . ALA A 1 83 ? 4.693 3.478 -13.307 1.00 90.81 83 ALA A C 1
ATOM 623 O O . ALA A 1 83 ? 4.352 3.037 -14.402 1.00 90.81 83 ALA A O 1
ATOM 624 N N . ARG A 1 84 ? 4.223 2.967 -12.160 1.00 91.94 84 ARG A N 1
ATOM 625 C CA . ARG A 1 84 ? 3.266 1.849 -12.082 1.00 91.94 84 ARG A CA 1
ATOM 626 C C . ARG A 1 84 ? 1.887 2.249 -11.566 1.00 91.94 84 ARG A C 1
ATOM 628 O O . ARG A 1 84 ? 0.957 1.452 -11.683 1.00 91.94 84 ARG A O 1
ATOM 635 N N . ASN A 1 85 ? 1.744 3.435 -10.982 1.00 93.44 85 ASN A N 1
ATOM 636 C CA . ASN A 1 85 ? 0.494 3.933 -10.426 1.00 93.44 85 ASN A CA 1
ATOM 637 C C . ASN A 1 85 ? 0.287 5.413 -10.783 1.00 93.44 85 ASN A C 1
ATOM 639 O O . ASN A 1 85 ? 0.894 6.303 -10.186 1.00 93.44 85 ASN A O 1
ATOM 643 N N . ASP A 1 86 ? -0.631 5.673 -11.716 1.00 91.12 86 ASP A N 1
ATOM 644 C CA . ASP A 1 86 ? -0.935 7.023 -12.205 1.00 91.12 86 ASP A CA 1
ATOM 645 C C . ASP A 1 86 ? -1.383 7.978 -11.092 1.00 91.12 86 ASP A C 1
ATOM 647 O O . ASP A 1 86 ? -1.081 9.169 -11.133 1.00 91.12 86 ASP A O 1
ATOM 651 N N . GLN A 1 87 ? -2.058 7.479 -10.049 1.00 90.38 87 GLN A N 1
ATOM 652 C CA . GLN A 1 87 ? -2.439 8.333 -8.921 1.00 90.38 87 GLN A CA 1
ATOM 653 C C . GLN A 1 87 ? -1.224 8.796 -8.123 1.00 90.38 87 GLN A C 1
ATOM 655 O O . GLN A 1 87 ? -1.211 9.922 -7.634 1.00 90.38 87 GLN A O 1
ATOM 660 N N . VAL A 1 88 ? -0.189 7.961 -8.016 1.00 91.12 88 VAL A N 1
ATOM 661 C CA . VAL A 1 88 ? 1.077 8.361 -7.393 1.00 91.12 88 VAL A CA 1
ATOM 662 C C . VAL A 1 88 ? 1.779 9.401 -8.259 1.00 91.12 88 VAL A C 1
ATOM 664 O O . VAL A 1 88 ? 2.285 10.378 -7.715 1.00 91.12 88 VAL A O 1
ATOM 667 N N . ALA A 1 89 ? 1.749 9.264 -9.589 1.00 90.12 89 ALA A N 1
ATOM 668 C CA . ALA A 1 89 ? 2.293 10.276 -10.497 1.00 90.12 89 ALA A CA 1
ATOM 669 C C . ALA A 1 89 ? 1.608 11.643 -10.323 1.00 90.12 89 ALA A C 1
ATOM 671 O O . ALA A 1 89 ? 2.291 12.657 -10.177 1.00 90.12 89 ALA A O 1
ATOM 672 N N . VAL A 1 90 ? 0.272 11.661 -10.261 1.00 88.88 90 VAL A N 1
ATOM 673 C CA . VAL A 1 90 ? -0.516 12.881 -10.017 1.00 88.88 90 VAL A CA 1
ATOM 674 C C . VAL A 1 90 ? -0.170 13.491 -8.659 1.00 88.88 90 VAL A C 1
ATOM 676 O O . VAL A 1 90 ? 0.150 14.673 -8.578 1.00 88.88 90 VAL A O 1
ATOM 679 N N . VAL A 1 91 ? -0.149 12.684 -7.594 1.00 87.19 91 VAL A N 1
ATOM 680 C CA . VAL A 1 91 ? 0.148 13.167 -6.238 1.00 87.19 91 VAL A CA 1
ATOM 681 C C . VAL A 1 91 ? 1.579 13.704 -6.124 1.00 87.19 91 VAL A C 1
ATOM 683 O O . VAL A 1 91 ? 1.793 14.728 -5.476 1.00 87.19 91 VAL A O 1
ATOM 686 N N . LEU A 1 92 ? 2.562 13.072 -6.770 1.00 86.56 92 LEU A N 1
ATOM 687 C CA . LEU A 1 92 ? 3.936 13.582 -6.805 1.00 86.56 92 LEU A CA 1
ATOM 688 C C . LEU A 1 92 ? 4.039 14.916 -7.541 1.00 86.56 92 LEU A C 1
ATOM 690 O O . LEU A 1 92 ? 4.746 15.806 -7.073 1.00 86.56 92 LEU A O 1
ATOM 694 N N . HIS A 1 93 ? 3.328 15.061 -8.657 1.00 84.19 93 HIS A N 1
ATOM 695 C CA . HIS A 1 93 ? 3.326 16.291 -9.441 1.00 84.19 93 HIS A CA 1
ATOM 696 C C . HIS A 1 93 ? 2.621 17.448 -8.712 1.00 84.19 93 HIS A C 1
ATOM 698 O O . HIS A 1 93 ? 3.109 18.575 -8.731 1.00 84.19 93 HIS A O 1
ATOM 704 N N . GLU A 1 94 ? 1.485 17.183 -8.064 1.00 83.00 94 GLU A N 1
ATOM 705 C CA . GLU A 1 94 ? 0.640 18.219 -7.454 1.00 83.00 94 GLU A CA 1
ATOM 706 C C . GLU A 1 94 ? 1.027 18.564 -6.013 1.00 83.00 94 GLU A C 1
ATOM 708 O O . GLU A 1 94 ? 0.941 19.724 -5.613 1.00 83.00 94 GLU A O 1
ATOM 713 N N . GLN A 1 95 ? 1.422 17.567 -5.217 1.00 76.25 95 GLN A N 1
ATOM 714 C CA . GLN A 1 95 ? 1.616 17.712 -3.768 1.00 76.25 95 GLN A CA 1
ATOM 715 C C . GLN A 1 95 ? 3.079 17.561 -3.339 1.00 76.25 95 GLN A C 1
ATOM 717 O O . GLN A 1 95 ? 3.400 17.840 -2.185 1.00 76.25 95 GLN A O 1
ATOM 722 N N . GLY A 1 96 ? 3.971 17.140 -4.245 1.00 73.25 96 GLY A N 1
ATOM 723 C CA . GLY A 1 96 ? 5.408 17.058 -3.982 1.00 73.25 96 GLY A CA 1
ATOM 724 C C . GLY A 1 96 ? 5.764 16.084 -2.858 1.00 73.25 96 GLY A C 1
ATOM 725 O O . GLY A 1 96 ? 6.441 16.469 -1.903 1.00 73.25 96 GLY A O 1
ATOM 726 N N . ALA A 1 97 ? 5.304 14.829 -2.937 1.00 71.50 97 ALA A N 1
ATOM 727 C CA . ALA A 1 97 ? 5.638 13.844 -1.906 1.00 71.50 97 ALA A CA 1
ATOM 728 C C . ALA A 1 97 ? 7.161 13.621 -1.811 1.00 71.50 97 ALA A C 1
ATOM 730 O O . ALA A 1 97 ? 7.840 13.592 -2.840 1.00 71.50 97 ALA A O 1
ATOM 731 N N . PRO A 1 98 ? 7.710 13.387 -0.605 1.00 76.25 98 PRO A N 1
ATOM 732 C CA . PRO A 1 98 ? 9.149 13.264 -0.380 1.00 76.25 98 PRO A CA 1
ATOM 733 C C . PRO A 1 98 ? 9.702 11.883 -0.778 1.00 76.25 98 PRO A C 1
ATOM 735 O O . PRO A 1 98 ? 10.558 11.345 -0.081 1.00 76.25 98 PRO A O 1
ATOM 738 N N . LEU A 1 99 ? 9.211 11.292 -1.871 1.00 83.25 99 LEU A N 1
ATOM 739 C CA . LEU A 1 99 ? 9.718 10.024 -2.390 1.00 83.25 99 LEU A CA 1
ATOM 740 C C . LEU A 1 99 ? 10.972 10.284 -3.228 1.00 83.25 99 LEU A C 1
ATOM 742 O O . LEU A 1 99 ? 10.936 11.025 -4.209 1.00 83.25 99 LEU A O 1
ATOM 746 N N . LYS A 1 100 ? 12.087 9.671 -2.839 1.00 83.12 100 LYS A N 1
ATOM 747 C CA . LYS A 1 100 ? 13.367 9.736 -3.562 1.00 83.12 100 LYS A CA 1
ATOM 748 C C . LYS A 1 100 ? 13.550 8.559 -4.513 1.00 83.12 100 LYS A C 1
ATOM 750 O O . LYS A 1 100 ? 14.407 8.613 -5.394 1.00 83.12 100 LYS A O 1
ATOM 755 N N . GLY A 1 101 ? 12.749 7.512 -4.331 1.00 82.75 101 GLY A N 1
ATOM 756 C CA . GLY A 1 101 ? 12.900 6.248 -5.025 1.00 82.75 101 GLY A CA 1
ATOM 757 C C . GLY A 1 101 ? 13.932 5.349 -4.349 1.00 82.75 101 GLY A C 1
ATOM 758 O O . GLY A 1 101 ? 14.765 5.770 -3.544 1.00 82.75 101 GLY A O 1
ATOM 759 N N . VAL A 1 102 ? 13.872 4.068 -4.695 1.00 86.75 102 VAL A N 1
ATOM 760 C CA . VAL A 1 102 ? 14.737 3.024 -4.141 1.00 86.75 102 VAL A CA 1
ATOM 761 C C . VAL A 1 102 ? 15.505 2.336 -5.262 1.00 86.75 102 VAL A C 1
ATOM 763 O O . VAL A 1 102 ? 14.970 2.074 -6.335 1.00 86.75 102 VAL A O 1
ATOM 766 N N . SER A 1 103 ? 16.779 2.033 -5.019 1.00 83.25 103 SER A N 1
ATOM 767 C CA . SER A 1 103 ? 17.666 1.427 -6.023 1.00 83.25 103 SER A CA 1
ATOM 768 C C . SER A 1 103 ? 17.508 -0.091 -6.154 1.00 83.25 103 SER A 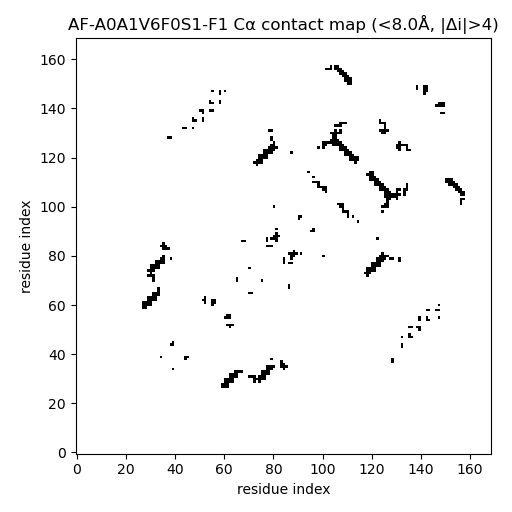C 1
ATOM 770 O O . SER A 1 103 ? 17.915 -0.671 -7.157 1.00 83.25 103 SER A O 1
ATOM 772 N N . SER A 1 104 ? 16.935 -0.748 -5.143 1.00 89.62 104 SER A N 1
ATOM 773 C CA . SER A 1 104 ? 16.702 -2.194 -5.131 1.00 89.62 104 SER A CA 1
ATOM 774 C C . SER A 1 104 ? 15.278 -2.514 -5.566 1.00 89.62 104 SER A C 1
ATOM 776 O O . SER A 1 104 ? 14.333 -1.939 -5.031 1.00 89.62 104 SER A O 1
ATOM 778 N N . THR A 1 105 ? 15.108 -3.510 -6.440 1.00 88.31 105 THR A N 1
ATOM 779 C CA . THR A 1 105 ? 13.788 -4.008 -6.877 1.00 88.31 105 THR A CA 1
ATOM 780 C C . THR A 1 105 ? 12.944 -4.585 -5.735 1.00 88.31 105 THR A C 1
ATOM 782 O O . THR A 1 105 ? 11.724 -4.690 -5.848 1.00 88.31 105 THR A O 1
ATOM 785 N N . GLN A 1 106 ? 13.592 -4.950 -4.626 1.00 90.44 106 GLN A N 1
ATOM 786 C CA . GLN A 1 106 ? 12.964 -5.417 -3.389 1.00 90.44 106 GLN A CA 1
ATOM 787 C C . GLN A 1 106 ? 12.891 -4.328 -2.309 1.00 90.44 106 GLN A C 1
ATOM 789 O O . GLN A 1 106 ? 12.311 -4.550 -1.250 1.00 90.44 106 GLN A O 1
ATOM 794 N N . GLY A 1 107 ? 13.518 -3.173 -2.530 1.00 90.19 107 GLY A N 1
ATOM 795 C CA . GLY A 1 107 ? 13.385 -2.031 -1.635 1.00 90.19 107 GLY A CA 1
ATOM 796 C C . GLY A 1 107 ? 12.009 -1.400 -1.758 1.00 90.19 107 GLY A C 1
ATOM 797 O O . GLY A 1 107 ? 11.355 -1.524 -2.794 1.00 90.19 107 GLY A O 1
ATOM 798 N N . PHE A 1 108 ? 11.599 -0.693 -0.712 1.00 93.00 108 PHE A N 1
ATOM 799 C CA . PHE A 1 108 ? 10.448 0.195 -0.758 1.00 93.00 108 PHE A CA 1
ATOM 800 C C . PHE A 1 108 ? 10.687 1.455 0.064 1.00 93.00 108 PHE A C 1
ATOM 802 O O . PHE A 1 108 ? 11.450 1.479 1.035 1.00 93.00 108 PHE A O 1
ATOM 809 N N . GLU A 1 109 ? 9.989 2.502 -0.334 1.00 92.06 109 GLU A N 1
ATOM 810 C CA . GLU A 1 109 ? 9.875 3.757 0.382 1.00 92.06 109 GLU A CA 1
ATOM 811 C C . GLU A 1 109 ? 8.396 4.040 0.637 1.00 92.06 109 GLU A C 1
ATOM 813 O O . GLU A 1 109 ? 7.527 3.676 -0.160 1.00 92.06 109 GLU A O 1
ATOM 818 N N . MET A 1 110 ? 8.106 4.664 1.774 1.00 91.81 110 MET A N 1
ATOM 819 C CA . MET A 1 110 ? 6.761 5.091 2.120 1.00 91.81 110 MET A CA 1
ATOM 820 C C . MET A 1 110 ? 6.738 6.548 2.538 1.00 91.81 110 MET A C 1
ATOM 822 O O . MET A 1 110 ? 7.614 7.013 3.267 1.00 91.81 110 MET A O 1
ATOM 826 N N . ALA A 1 111 ? 5.671 7.228 2.141 1.00 89.75 111 ALA A N 1
ATOM 827 C CA . ALA A 1 111 ? 5.349 8.567 2.600 1.00 89.75 111 ALA A CA 1
ATOM 828 C C . ALA A 1 111 ? 3.870 8.622 2.978 1.00 89.75 111 ALA A C 1
ATOM 830 O O . ALA A 1 111 ? 3.038 7.991 2.327 1.00 89.75 111 ALA A O 1
ATOM 831 N N . THR A 1 112 ? 3.534 9.384 4.017 1.00 89.56 112 THR A N 1
ATOM 832 C CA . THR A 1 112 ? 2.155 9.837 4.219 1.00 89.56 112 THR A CA 1
ATOM 833 C C . THR A 1 112 ? 2.040 11.313 3.936 1.00 89.56 112 THR A C 1
ATOM 835 O O . THR A 1 112 ? 2.882 12.106 4.349 1.00 89.56 112 THR A O 1
ATOM 838 N N . LEU A 1 113 ? 0.988 11.655 3.207 1.00 87.75 113 LEU A N 1
ATOM 839 C CA . LEU A 1 113 ? 0.607 13.017 2.902 1.00 87.75 113 LEU A CA 1
ATOM 840 C C . LEU A 1 113 ? -0.763 13.287 3.495 1.00 87.75 113 LEU A C 1
ATOM 842 O O . LEU A 1 113 ? -1.656 12.436 3.463 1.00 87.75 113 LEU A O 1
ATOM 846 N N . HIS A 1 114 ? -0.923 14.509 3.977 1.00 87.31 114 HIS A N 1
ATOM 847 C CA . HIS A 1 114 ? -2.210 15.048 4.365 1.00 87.31 114 HIS A CA 1
ATOM 848 C C . HIS A 1 114 ? -2.540 16.164 3.388 1.00 87.31 114 HIS A C 1
ATOM 850 O O . HIS A 1 114 ? -1.856 17.186 3.331 1.00 87.31 114 HIS A O 1
ATOM 856 N N . THR A 1 115 ? -3.559 15.933 2.575 1.00 81.81 115 THR A N 1
ATOM 857 C CA . THR A 1 115 ? -4.042 16.905 1.607 1.00 81.81 115 THR A CA 1
ATOM 858 C C . THR A 1 115 ? -4.931 17.935 2.320 1.00 81.81 115 THR A C 1
ATOM 860 O O . THR A 1 115 ? -5.504 17.678 3.382 1.00 81.81 115 THR A O 1
ATOM 863 N N . THR A 1 116 ? -5.037 19.137 1.752 1.00 78.50 116 THR A N 1
ATOM 864 C CA . THR A 1 116 ? -5.809 20.263 2.311 1.00 78.50 116 THR A CA 1
ATOM 865 C C . THR A 1 116 ? -7.313 19.995 2.419 1.00 78.50 116 THR A C 1
ATOM 867 O O . THR A 1 116 ? -7.996 20.655 3.196 1.00 78.50 116 THR A O 1
ATOM 870 N N . ASP A 1 117 ? -7.825 19.012 1.680 1.00 81.38 117 ASP A N 1
ATOM 871 C CA . ASP A 1 117 ? -9.203 18.510 1.737 1.00 81.38 117 ASP A CA 1
ATOM 872 C C . ASP A 1 117 ? -9.455 17.550 2.923 1.00 81.38 117 ASP A C 1
ATOM 874 O O . ASP A 1 117 ? -10.568 17.051 3.097 1.00 81.38 117 ASP A O 1
ATOM 878 N N . GLY A 1 118 ? -8.433 17.287 3.748 1.00 83.00 118 GLY A N 1
ATOM 879 C CA . GLY A 1 118 ? -8.485 16.343 4.864 1.00 83.00 118 GLY A CA 1
ATOM 880 C C . GLY A 1 118 ? -8.217 14.890 4.463 1.00 83.00 118 GLY A C 1
ATOM 881 O O . GLY A 1 118 ? -8.311 13.998 5.310 1.00 83.00 118 GLY A O 1
ATOM 882 N N . THR A 1 119 ? -7.869 14.631 3.199 1.00 87.81 119 THR A N 1
ATOM 883 C CA . THR A 1 119 ? -7.505 13.296 2.729 1.00 87.81 119 THR A CA 1
ATOM 884 C C . THR A 1 119 ? -6.126 12.902 3.268 1.00 87.81 119 THR A C 1
ATOM 886 O O . THR A 1 119 ? -5.160 13.654 3.180 1.00 87.81 119 THR A O 1
ATOM 889 N N . THR A 1 120 ? -6.020 11.698 3.826 1.00 90.19 120 THR A N 1
ATOM 890 C CA . THR A 1 120 ? -4.758 11.066 4.223 1.00 90.19 120 THR A CA 1
ATOM 891 C C . THR A 1 120 ? -4.362 10.031 3.177 1.00 90.19 120 THR A C 1
ATOM 893 O O . THR A 1 120 ? -5.093 9.068 2.937 1.00 90.19 120 THR A O 1
ATOM 896 N N . L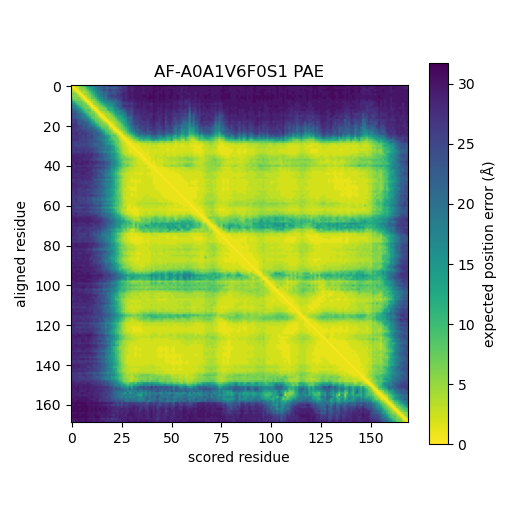EU A 1 121 ? -3.200 10.221 2.562 1.00 90.62 121 LEU A N 1
ATOM 897 C CA . LEU A 1 121 ? -2.652 9.341 1.537 1.00 90.62 121 LEU A CA 1
ATOM 898 C C . LEU A 1 121 ? -1.404 8.658 2.081 1.00 90.62 121 LEU A C 1
ATOM 900 O O . LEU A 1 121 ? -0.417 9.326 2.358 1.00 90.62 121 LEU A O 1
ATOM 904 N N . LEU A 1 122 ? -1.429 7.336 2.190 1.00 92.56 122 LEU A N 1
ATOM 905 C CA . LEU A 1 122 ? -0.244 6.513 2.392 1.00 92.56 122 LEU A CA 1
ATOM 906 C C . LEU A 1 122 ? 0.238 6.023 1.028 1.00 92.56 122 LEU A C 1
ATOM 908 O O . LEU A 1 122 ? -0.481 5.297 0.351 1.00 92.56 122 LEU A O 1
ATOM 912 N N . ILE A 1 123 ? 1.449 6.385 0.628 1.00 93.12 123 ILE A N 1
ATOM 913 C CA . ILE A 1 123 ? 2.066 5.898 -0.605 1.00 93.12 123 ILE A CA 1
ATOM 914 C C . ILE A 1 123 ? 3.099 4.837 -0.245 1.00 93.12 123 ILE A C 1
ATOM 916 O O . ILE A 1 123 ? 3.934 5.066 0.628 1.00 93.12 123 ILE A O 1
ATOM 920 N N . ILE A 1 124 ? 3.048 3.699 -0.933 1.00 94.06 124 ILE A N 1
ATOM 921 C CA . ILE A 1 124 ? 4.017 2.607 -0.861 1.00 94.06 124 ILE A CA 1
ATOM 922 C C . ILE A 1 124 ? 4.653 2.474 -2.244 1.00 94.06 124 ILE A C 1
ATOM 924 O O . ILE A 1 124 ? 4.024 1.957 -3.164 1.00 94.06 124 ILE A O 1
ATOM 928 N N . ALA A 1 125 ? 5.892 2.938 -2.383 1.00 93.31 125 ALA A N 1
ATOM 929 C CA . ALA A 1 125 ? 6.638 2.923 -3.635 1.00 93.31 125 ALA A CA 1
ATOM 930 C C . ALA A 1 125 ? 7.820 1.949 -3.538 1.00 93.31 125 ALA A C 1
ATOM 932 O O . ALA A 1 125 ? 8.880 2.263 -2.991 1.00 93.31 125 ALA A O 1
ATOM 933 N N . GLY A 1 126 ? 7.631 0.739 -4.054 1.00 92.56 126 GLY A N 1
ATOM 934 C CA . GLY A 1 126 ? 8.679 -0.258 -4.227 1.00 92.56 126 GLY A CA 1
ATOM 935 C C . GLY A 1 126 ? 9.573 0.035 -5.430 1.00 92.56 126 GLY A C 1
ATOM 936 O O . GLY A 1 126 ? 9.155 0.673 -6.393 1.00 92.56 126 GLY A O 1
ATOM 937 N N . GLY A 1 127 ? 10.786 -0.518 -5.441 1.00 90.50 127 GLY A N 1
ATOM 938 C CA . GLY A 1 127 ? 11.644 -0.523 -6.639 1.00 90.50 127 GLY A CA 1
ATOM 939 C C . GLY A 1 127 ? 11.182 -1.515 -7.711 1.00 90.50 127 GLY A C 1
ATOM 940 O O . GLY A 1 127 ? 11.800 -1.641 -8.764 1.00 90.50 127 GLY A O 1
ATOM 941 N N . GLY A 1 128 ? 10.119 -2.263 -7.421 1.00 92.50 128 GLY A N 1
ATOM 942 C CA . GLY A 1 128 ? 9.457 -3.234 -8.275 1.00 92.50 128 GLY A CA 1
ATOM 943 C C . GLY A 1 128 ? 8.305 -3.893 -7.514 1.00 92.50 128 GLY A C 1
ATOM 944 O O . GLY A 1 128 ? 8.077 -3.590 -6.342 1.00 92.50 128 GLY A O 1
ATOM 945 N N . ILE A 1 129 ? 7.622 -4.842 -8.160 1.00 93.56 129 ILE A N 1
ATOM 946 C CA . ILE A 1 129 ? 6.463 -5.561 -7.593 1.00 93.56 129 ILE A CA 1
ATOM 947 C C . ILE A 1 129 ? 6.796 -6.206 -6.236 1.00 93.56 129 ILE A C 1
ATOM 949 O O . ILE A 1 129 ? 6.022 -6.111 -5.288 1.00 93.56 129 ILE A O 1
ATOM 953 N N . ALA A 1 130 ? 7.977 -6.820 -6.109 1.00 93.38 130 ALA A N 1
ATOM 954 C CA . ALA A 1 130 ? 8.408 -7.433 -4.853 1.00 93.38 130 ALA A CA 1
ATOM 955 C C . ALA A 1 130 ? 8.559 -6.401 -3.721 1.00 93.38 130 ALA A C 1
ATOM 957 O O . ALA A 1 130 ? 8.138 -6.660 -2.595 1.00 93.38 130 ALA A O 1
ATOM 958 N N . GLY A 1 131 ? 9.123 -5.227 -4.021 1.00 93.50 131 GLY A N 1
ATOM 959 C CA . GLY A 1 131 ? 9.219 -4.118 -3.073 1.00 93.50 131 GLY A CA 1
ATOM 960 C C . GLY A 1 131 ? 7.847 -3.596 -2.647 1.00 93.50 131 GLY A C 1
ATOM 961 O O . GLY A 1 131 ? 7.611 -3.415 -1.454 1.00 93.50 131 GLY A O 1
ATOM 962 N N . ASP A 1 132 ? 6.922 -3.439 -3.597 1.00 94.62 132 ASP A N 1
ATOM 963 C CA . ASP A 1 132 ? 5.540 -3.022 -3.329 1.00 94.62 132 ASP A CA 1
ATOM 964 C C . ASP A 1 132 ? 4.854 -3.987 -2.337 1.00 94.62 132 ASP A C 1
ATOM 966 O O . ASP A 1 132 ? 4.277 -3.569 -1.330 1.00 94.62 132 ASP A O 1
ATOM 970 N N . ILE A 1 133 ? 5.002 -5.298 -2.562 1.00 95.62 133 ILE A N 1
ATOM 971 C CA . ILE A 1 133 ? 4.471 -6.356 -1.688 1.00 95.62 133 ILE A CA 1
ATOM 972 C C . ILE A 1 133 ? 5.141 -6.342 -0.306 1.00 95.62 133 ILE A C 1
ATOM 974 O O . ILE A 1 133 ? 4.464 -6.472 0.717 1.00 95.62 133 ILE A O 1
ATOM 978 N N . TYR A 1 134 ? 6.461 -6.160 -0.235 1.00 94.50 134 TYR A N 1
ATOM 979 C CA . TYR A 1 134 ? 7.156 -6.042 1.049 1.00 94.50 134 TYR A CA 1
ATOM 980 C C . TYR A 1 134 ? 6.713 -4.813 1.844 1.00 94.50 134 TYR A C 1
ATOM 982 O O . TYR A 1 134 ? 6.575 -4.905 3.066 1.00 94.50 134 TYR A O 1
ATOM 990 N N . GLY A 1 135 ? 6.405 -3.704 1.171 1.00 93.31 135 GLY A N 1
ATOM 991 C CA . GLY A 1 135 ? 5.809 -2.535 1.805 1.00 93.31 135 GLY A CA 1
ATOM 992 C C . GLY A 1 135 ? 4.459 -2.852 2.457 1.00 93.31 135 GLY A C 1
ATOM 993 O O . GLY A 1 135 ? 4.231 -2.480 3.608 1.00 93.31 135 GLY A O 1
ATOM 994 N N . LEU A 1 136 ? 3.595 -3.630 1.793 1.00 94.88 136 LEU A N 1
ATOM 995 C CA . LEU A 1 136 ? 2.322 -4.078 2.380 1.00 94.88 136 LEU A CA 1
ATOM 996 C C . LEU A 1 136 ? 2.524 -4.943 3.625 1.00 94.88 136 LEU A C 1
ATOM 998 O O . LEU A 1 136 ? 1.839 -4.751 4.633 1.00 94.88 136 LEU A O 1
ATOM 1002 N N . TYR A 1 137 ? 3.487 -5.865 3.591 1.00 95.19 137 TYR A N 1
ATOM 1003 C CA . TYR A 1 137 ? 3.812 -6.679 4.760 1.00 95.19 137 TYR A CA 1
ATOM 1004 C C . TYR A 1 137 ? 4.366 -5.853 5.919 1.00 95.19 137 TYR A C 1
ATOM 1006 O O . TYR A 1 137 ? 4.051 -6.145 7.074 1.00 95.19 137 TYR A O 1
ATOM 1014 N N . TRP A 1 138 ? 5.125 -4.796 5.632 1.00 93.25 138 TRP A N 1
ATOM 1015 C CA . TRP A 1 138 ? 5.555 -3.852 6.656 1.00 93.25 138 TRP A CA 1
ATOM 1016 C C . TRP A 1 138 ? 4.358 -3.135 7.292 1.00 93.25 138 TRP A C 1
ATOM 1018 O O . TRP A 1 138 ? 4.252 -3.097 8.518 1.00 93.25 138 TRP A O 1
ATOM 1028 N N . VAL A 1 139 ? 3.412 -2.628 6.490 1.00 93.00 139 VAL A N 1
ATOM 1029 C CA . VAL A 1 139 ? 2.198 -1.965 7.010 1.00 93.00 139 VAL A CA 1
ATOM 1030 C C . VAL A 1 139 ? 1.384 -2.929 7.867 1.00 93.00 139 VAL A C 1
ATOM 1032 O O . VAL A 1 139 ? 0.962 -2.576 8.968 1.00 93.00 139 VAL A O 1
ATOM 1035 N N . ARG A 1 140 ? 1.217 -4.173 7.411 1.00 93.88 140 ARG A N 1
ATOM 1036 C CA . ARG A 1 140 ? 0.550 -5.235 8.172 1.00 93.88 140 ARG A CA 1
ATOM 1037 C C . ARG A 1 140 ? 1.203 -5.451 9.537 1.00 93.88 140 ARG A C 1
ATOM 1039 O O . ARG A 1 140 ? 0.494 -5.550 10.538 1.00 93.88 140 ARG A O 1
ATOM 1046 N N . ASP A 1 141 ? 2.530 -5.541 9.590 1.00 91.38 141 ASP A N 1
ATOM 1047 C CA . ASP A 1 141 ? 3.261 -5.719 10.848 1.00 91.38 141 ASP A CA 1
ATOM 1048 C C . ASP A 1 141 ? 3.008 -4.551 11.810 1.00 91.38 141 ASP A C 1
ATOM 1050 O O . ASP A 1 141 ? 2.693 -4.749 12.987 1.00 91.38 141 ASP A O 1
ATOM 1054 N N . ARG A 1 142 ? 2.997 -3.323 11.283 1.00 89.44 142 ARG A N 1
ATOM 1055 C CA . ARG A 1 142 ? 2.685 -2.131 12.075 1.00 89.44 142 ARG A CA 1
ATOM 1056 C C . ARG A 1 142 ? 1.246 -2.074 12.552 1.00 89.44 142 ARG A C 1
ATOM 1058 O O . ARG A 1 142 ? 1.035 -1.726 13.706 1.00 89.44 142 ARG A O 1
ATOM 1065 N N . ILE A 1 143 ? 0.270 -2.490 11.751 1.00 90.62 143 ILE A N 1
ATOM 1066 C CA . ILE A 1 143 ? -1.118 -2.622 12.218 1.00 90.62 143 ILE A CA 1
ATOM 1067 C C . ILE A 1 143 ? -1.192 -3.597 13.398 1.00 90.62 143 ILE A C 1
ATOM 1069 O O . ILE A 1 143 ? -1.857 -3.320 14.396 1.00 90.62 143 ILE A O 1
ATOM 1073 N N . ARG A 1 144 ? -0.483 -4.730 13.330 1.00 88.88 144 ARG A N 1
ATOM 1074 C CA . ARG A 1 144 ? -0.487 -5.722 14.415 1.00 88.88 144 ARG A CA 1
ATOM 1075 C C . ARG A 1 144 ? 0.141 -5.178 15.695 1.00 88.88 144 ARG A C 1
ATOM 1077 O O . ARG A 1 144 ? -0.411 -5.432 16.770 1.00 88.88 144 ARG A O 1
ATOM 1084 N N . ALA A 1 145 ? 1.250 -4.452 15.570 1.00 87.25 145 ALA A N 1
ATOM 1085 C CA . ALA A 1 145 ? 1.990 -3.884 16.691 1.00 87.25 145 ALA A CA 1
ATOM 1086 C C . ALA A 1 145 ? 1.300 -2.648 17.295 1.00 87.25 145 ALA A C 1
ATOM 1088 O O . ALA A 1 145 ? 1.111 -2.573 18.505 1.00 87.25 145 ALA A O 1
ATOM 1089 N N . CYS A 1 146 ? 0.896 -1.698 16.453 1.00 85.06 146 CYS A N 1
ATOM 1090 C CA . CYS A 1 146 ? 0.424 -0.371 16.848 1.00 85.06 146 CYS A CA 1
ATOM 1091 C C . CYS A 1 146 ? -1.102 -0.233 16.859 1.00 85.06 146 CYS A C 1
ATOM 1093 O O . CYS A 1 146 ? -1.602 0.792 17.307 1.00 85.06 146 CYS A O 1
ATOM 1095 N N . LYS A 1 147 ? -1.849 -1.231 16.365 1.00 86.12 147 LYS A N 1
ATOM 1096 C CA . LYS A 1 147 ? -3.326 -1.222 16.287 1.00 86.12 147 LYS A CA 1
ATOM 1097 C C . LYS A 1 147 ? -3.911 -0.132 15.380 1.00 86.12 147 LYS A C 1
ATOM 1099 O O . LYS A 1 147 ? -5.119 0.055 15.346 1.00 86.12 147 LYS A O 1
ATOM 1104 N N . THR A 1 148 ? -3.063 0.546 14.613 1.00 83.75 148 THR A N 1
ATOM 1105 C CA . THR A 1 148 ? -3.417 1.578 13.636 1.00 83.75 148 THR A CA 1
ATOM 1106 C C . THR A 1 148 ? -2.451 1.517 12.456 1.00 83.75 148 THR A C 1
ATOM 1108 O O . THR A 1 148 ? -1.355 0.961 12.576 1.00 83.75 148 THR A O 1
ATOM 1111 N N . ILE A 1 149 ? -2.838 2.107 11.326 1.00 81.06 149 ILE A N 1
ATOM 1112 C CA . ILE A 1 149 ? -1.886 2.435 10.262 1.00 81.06 149 ILE A CA 1
ATOM 1113 C C . ILE A 1 149 ? -1.011 3.592 10.771 1.00 81.06 149 ILE A C 1
ATOM 1115 O O . ILE A 1 149 ? -1.568 4.619 11.170 1.00 81.06 149 ILE A O 1
ATOM 1119 N N . PRO A 1 150 ? 0.321 3.424 10.851 1.00 70.31 150 PRO A N 1
ATOM 1120 C CA . PRO A 1 150 ? 1.216 4.469 11.339 1.00 70.31 150 PRO A CA 1
ATOM 1121 C C . PRO A 1 150 ? 1.374 5.587 10.302 1.00 70.31 150 PRO A C 1
ATOM 1123 O O . PRO A 1 150 ? 1.330 5.318 9.103 1.00 70.31 150 PRO A O 1
ATOM 1126 N N . GLU A 1 151 ? 1.649 6.809 10.760 1.00 66.44 151 GLU A N 1
ATOM 1127 C CA . GLU A 1 151 ? 2.230 7.857 9.914 1.00 66.44 151 GLU A CA 1
ATOM 1128 C C . GLU A 1 151 ? 3.698 7.471 9.627 1.00 66.44 151 GLU A C 1
ATOM 1130 O O . GLU A 1 151 ? 4.511 7.424 10.555 1.00 66.44 151 GLU A O 1
ATOM 1135 N N . PRO A 1 152 ? 4.071 7.088 8.395 1.00 62.09 152 PRO A N 1
ATOM 1136 C CA . PRO A 1 152 ? 5.402 6.622 8.076 1.00 62.09 152 PRO A CA 1
ATOM 1137 C C . PRO A 1 152 ? 6.325 7.769 7.673 1.00 62.09 152 PRO A C 1
ATOM 1139 O O . PRO A 1 152 ? 6.016 8.583 6.803 1.00 62.09 152 PRO A O 1
ATOM 1142 N N . ILE A 1 153 ? 7.541 7.693 8.205 1.00 54.19 153 ILE A N 1
ATOM 1143 C CA . ILE A 1 153 ? 8.762 8.000 7.462 1.00 54.19 153 ILE A CA 1
ATOM 1144 C C . ILE A 1 153 ? 9.602 6.723 7.538 1.00 54.19 153 ILE A C 1
ATOM 1146 O O . ILE A 1 153 ? 10.274 6.470 8.537 1.00 54.19 153 ILE A O 1
ATOM 1150 N N . ALA A 1 154 ? 9.495 5.858 6.528 1.00 60.06 154 ALA A N 1
ATOM 1151 C CA . ALA A 1 154 ? 10.242 4.603 6.478 1.00 60.06 154 ALA A CA 1
ATOM 1152 C C . ALA A 1 154 ? 10.788 4.366 5.064 1.00 60.06 154 ALA A C 1
ATOM 1154 O O . ALA A 1 154 ? 10.037 4.091 4.131 1.00 60.06 154 ALA A O 1
ATOM 1155 N N . ILE A 1 155 ? 12.114 4.441 4.933 1.00 60.56 155 ILE A N 1
ATOM 1156 C CA . ILE A 1 155 ? 12.862 3.926 3.782 1.00 60.56 155 ILE A CA 1
ATOM 1157 C C . ILE A 1 155 ? 13.407 2.562 4.207 1.00 60.56 155 ILE A C 1
ATOM 1159 O O . ILE A 1 155 ? 14.118 2.465 5.208 1.00 60.56 155 ILE A O 1
ATOM 1163 N N . CYS A 1 156 ? 13.068 1.498 3.482 1.00 60.16 156 CYS A N 1
ATOM 1164 C CA . CYS A 1 156 ? 13.569 0.152 3.744 1.00 60.16 156 CYS A CA 1
ATOM 1165 C C . CYS A 1 156 ? 14.147 -0.434 2.458 1.00 60.16 156 CYS A C 1
ATOM 1167 O O . CYS A 1 156 ? 13.434 -0.937 1.592 1.00 60.16 156 CYS A O 1
ATOM 1169 N N . CYS A 1 157 ? 15.472 -0.410 2.358 1.00 53.91 157 CYS A N 1
ATOM 1170 C CA . CYS A 1 157 ? 16.202 -1.155 1.343 1.00 53.91 157 CYS A CA 1
ATOM 1171 C C . CYS A 1 157 ? 16.719 -2.451 1.984 1.00 53.91 157 CYS A C 1
ATOM 1173 O O . CYS A 1 157 ? 17.429 -2.372 2.991 1.00 53.91 157 CYS A O 1
ATOM 1175 N N . PRO A 1 158 ? 16.398 -3.645 1.457 1.00 47.69 158 PRO A N 1
ATOM 1176 C CA . PRO A 1 158 ? 16.981 -4.874 1.973 1.00 47.69 158 PRO A CA 1
ATOM 1177 C C . PRO A 1 158 ? 18.503 -4.841 1.779 1.00 47.69 158 PRO A C 1
ATOM 1179 O O . PRO A 1 158 ? 18.997 -4.715 0.662 1.00 47.69 158 PRO A O 1
ATOM 1182 N N . GLY A 1 159 ? 19.247 -4.953 2.882 1.00 47.66 159 GLY A N 1
ATOM 1183 C CA . GLY A 1 159 ? 20.712 -4.865 2.900 1.00 47.66 159 GLY A CA 1
ATOM 1184 C C . GLY A 1 159 ? 21.457 -6.124 2.436 1.00 47.66 159 GLY A C 1
ATOM 1185 O O . GLY A 1 159 ? 22.675 -6.176 2.570 1.00 47.66 159 GLY A O 1
ATOM 1186 N N . MET A 1 160 ? 20.775 -7.159 1.927 1.00 44.16 160 MET A N 1
ATOM 1187 C CA . MET A 1 160 ? 21.419 -8.411 1.502 1.00 44.16 160 MET A CA 1
ATOM 1188 C C . MET A 1 160 ? 20.798 -8.978 0.219 1.00 44.16 160 MET A C 1
ATOM 1190 O O . MET A 1 160 ? 19.682 -9.488 0.231 1.00 44.16 160 MET A O 1
ATOM 1194 N N . THR A 1 161 ? 21.573 -8.965 -0.870 1.00 45.72 161 THR A N 1
ATOM 1195 C CA . THR A 1 161 ? 21.184 -9.421 -2.221 1.00 45.72 161 THR A CA 1
ATOM 1196 C C . THR A 1 161 ? 21.061 -10.946 -2.379 1.00 45.72 161 THR A C 1
ATOM 1198 O O . THR A 1 161 ? 20.615 -11.409 -3.420 1.00 45.72 161 THR A O 1
ATO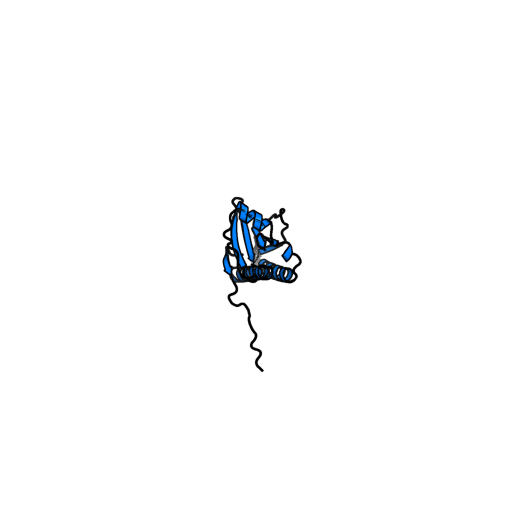M 1201 N N . ARG A 1 162 ? 21.408 -11.778 -1.391 1.00 39.22 162 ARG A N 1
ATOM 1202 C CA . ARG A 1 162 ? 21.167 -13.236 -1.430 1.00 39.22 162 ARG A CA 1
ATOM 1203 C C . ARG A 1 162 ? 21.307 -13.819 -0.022 1.00 39.22 162 ARG A C 1
ATOM 1205 O O . ARG A 1 162 ? 22.385 -13.742 0.559 1.00 39.22 162 ARG A O 1
ATOM 1212 N N . ARG A 1 163 ? 20.272 -14.480 0.509 1.00 45.16 163 ARG A N 1
ATOM 1213 C CA . ARG A 1 163 ? 20.495 -15.550 1.496 1.00 45.16 163 ARG A CA 1
ATOM 1214 C C . ARG A 1 163 ? 20.889 -16.793 0.703 1.00 45.16 163 ARG A C 1
ATOM 1216 O O . ARG A 1 163 ? 20.019 -17.536 0.264 1.00 45.16 163 ARG A O 1
ATOM 1223 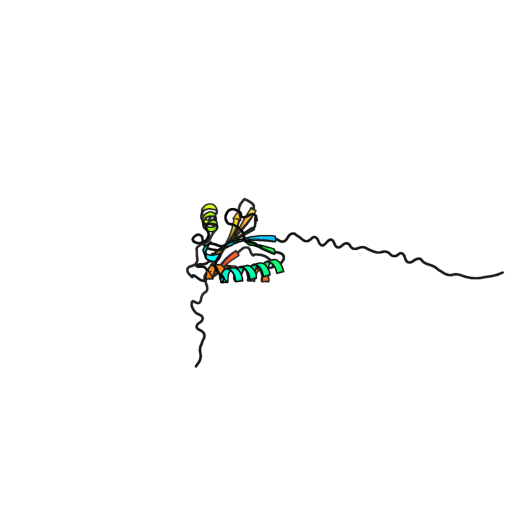N N . MET A 1 164 ? 22.187 -16.991 0.463 1.00 41.38 164 MET A N 1
ATOM 1224 C CA . MET A 1 164 ? 22.653 -18.334 0.117 1.00 41.38 164 MET A CA 1
ATOM 1225 C C . MET A 1 164 ? 22.410 -19.209 1.342 1.00 41.38 164 MET A C 1
ATOM 1227 O O . MET A 1 164 ? 23.018 -18.998 2.390 1.00 41.38 164 MET A O 1
ATOM 1231 N N . GLY A 1 165 ? 21.474 -20.147 1.216 1.00 39.22 165 GLY A N 1
ATOM 1232 C CA . GLY A 1 165 ? 21.379 -21.261 2.141 1.00 39.22 165 GLY A CA 1
ATOM 1233 C C . GLY A 1 165 ? 22.716 -21.988 2.137 1.00 39.22 165 GLY A C 1
ATOM 1234 O O . GLY A 1 165 ? 23.201 -22.403 1.084 1.00 39.22 165 GLY A O 1
ATOM 1235 N N . ILE A 1 166 ? 23.321 -22.098 3.315 1.00 47.47 166 ILE A N 1
ATOM 1236 C CA . ILE A 1 166 ? 24.419 -23.021 3.564 1.00 47.47 166 ILE A CA 1
ATOM 1237 C C . ILE A 1 166 ? 23.847 -24.410 3.280 1.00 47.47 166 ILE A C 1
ATOM 1239 O O . ILE A 1 166 ? 23.072 -24.934 4.074 1.00 47.47 166 ILE A O 1
ATOM 1243 N N . THR A 1 167 ? 24.172 -24.973 2.119 1.00 43.19 167 THR A N 1
ATOM 1244 C CA . THR A 1 167 ? 23.997 -26.405 1.890 1.00 43.19 167 THR A CA 1
ATOM 1245 C C . THR A 1 167 ? 25.339 -27.020 2.232 1.00 43.19 167 THR A C 1
ATOM 1247 O O . THR A 1 167 ? 26.273 -26.990 1.439 1.00 43.19 167 THR A O 1
ATOM 1250 N N . SER A 1 168 ? 25.462 -27.456 3.480 1.00 42.91 168 SER A N 1
ATOM 1251 C CA . SER A 1 168 ? 26.476 -28.413 3.895 1.00 42.91 168 SER A CA 1
ATOM 1252 C C . SER A 1 168 ? 26.220 -29.734 3.176 1.00 42.91 168 SER A C 1
ATOM 1254 O O . SER A 1 168 ? 25.120 -30.266 3.331 1.00 42.91 168 SER A O 1
ATOM 1256 N N . LEU A 1 169 ? 27.211 -30.232 2.437 1.00 43.03 169 LEU A N 1
ATOM 1257 C CA . LEU A 1 169 ? 27.602 -31.643 2.325 1.00 43.03 169 LEU A CA 1
ATOM 1258 C C . LEU A 1 169 ? 29.014 -31.709 1.731 1.00 43.03 169 LEU A C 1
ATOM 1260 O O . LEU A 1 169 ? 29.243 -31.034 0.703 1.00 43.03 169 LEU A O 1
#

Mean predicted aligned error: 12.11 Å

Sequence (169 aa):
MKMGSLLGRTAPILLTVQFLLAVAFAKPVRWEIIPGEALRNDPAYAFALADLQNAALANGMEILPGEPGRATQQRRILVGDAARNDQVAVVLHEQGAPLKGVSSTQGFEMATLHTTDGTTLLIIAGGGIAGDIYGLYWVRDRIRACKTIPEPIAICCPGMTRRMGITSL

Foldseek 3Di:
DDDDDDDDDDDPPPPPPPPPPPPPLDQAAEEEEEEFPVLPPDPLSVVLVVLLQVLSVVLRHGYHHADPPGGPDLEYEYFEDCVRGVVNVVCCVPVVWPDPADPDQQWWFWAWDQDPVRRIYIYIYGNHNNNSSVSSVVQSVCCNVVSDRDRDGDTDDPPDPDPPPPPDD

pLDDT: mean 78.73, std 18.18, range [39.22, 96.5]

Radius of gyration: 27.28 Å; Cα contacts (8 Å, |Δi|>4): 280; chains: 1; bounding box: 86×52×90 Å

Secondary structure (DSSP, 8-state):
-------------------------PPPEEEEEEE-HHHHT-HHHHHHHHHHHHHHHTTTEEEEEPPTT----SEEEEES-TTT-HHHHHHHHHH-------SSTT-EEEEEEE-TTS-EEEEEEESSHHHHHHHHHHHHHHHHHHSS----EEEE--S-S--------

Solvent-accessible surface area (backbone atoms only — not comparable to full-atom values): 10019 Å² total; per-residue (Å²): 144,88,88,88,79,90,82,90,79,84,76,81,80,81,79,78,78,80,80,77,79,76,78,78,76,72,78,59,54,59,33,25,38,35,65,11,68,78,48,74,80,32,69,68,42,55,53,45,49,52,55,31,33,52,40,30,47,77,48,57,25,42,62,41,87,38,52,87,98,61,66,83,55,56,27,34,36,39,33,32,32,53,91,46,13,67,69,44,36,49,44,41,73,75,68,59,59,92,76,84,79,46,94,40,47,62,5,22,36,39,44,56,47,75,47,96,88,68,31,38,39,37,38,29,26,19,40,35,73,62,2,28,44,49,41,45,52,51,50,32,51,39,25,67,75,68,53,40,82,75,87,48,85,46,80,47,66,75,92,65,98,67,86,75,74,84,76,86,129